Protein AF-A0A4D4KJF7-F1 (afdb_monomer_lite)

Sequence (77 aa):
MNHRASPSRPFTAEKVTEYHEGDGYPDATTSWKTVELEGPQVLEPGVEAAWVSTNATAQYGLAAIQNLALVGDKLPG

Structure (mmCIF, N/CA/C/O backbone):
data_AF-A0A4D4KJF7-F1
#
_entry.id   AF-A0A4D4KJF7-F1
#
loop_
_atom_site.group_PDB
_atom_site.id
_atom_site.type_symbol
_atom_site.label_atom_id
_atom_site.label_alt_id
_atom_site.label_comp_id
_atom_site.label_asym_id
_atom_site.label_entity_id
_atom_site.label_seq_id
_atom_site.pdbx_PDB_ins_code
_atom_site.Cartn_x
_atom_site.Cartn_y
_atom_site.Cartn_z
_atom_site.occupancy
_ato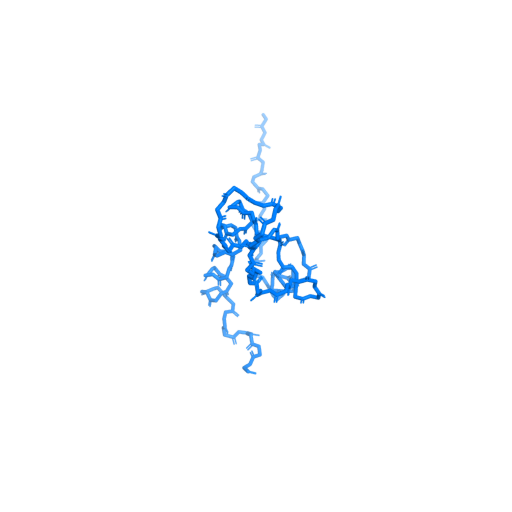m_site.B_iso_or_equiv
_atom_site.auth_seq_id
_atom_site.auth_comp_id
_atom_site.auth_asym_id
_atom_site.auth_atom_id
_atom_site.pdbx_PDB_model_num
ATOM 1 N N . MET A 1 1 ? -5.331 27.796 -32.132 1.00 42.88 1 MET A N 1
ATOM 2 C CA . MET A 1 1 ? -4.768 27.218 -30.892 1.00 42.88 1 MET A CA 1
ATOM 3 C C . MET A 1 1 ? -4.316 25.803 -31.206 1.00 42.88 1 MET A C 1
ATOM 5 O O . MET A 1 1 ? -5.161 24.953 -31.434 1.00 42.88 1 MET A O 1
ATOM 9 N N . ASN A 1 2 ? -3.006 25.573 -31.307 1.00 48.56 2 ASN A N 1
ATOM 10 C CA . ASN A 1 2 ? -2.446 24.259 -31.631 1.00 48.56 2 ASN A CA 1
ATOM 11 C C . ASN A 1 2 ? -1.985 23.591 -30.328 1.00 48.56 2 ASN A C 1
ATOM 13 O O . ASN A 1 2 ? -0.904 23.904 -29.833 1.00 48.56 2 ASN A O 1
ATOM 17 N N . HIS A 1 3 ? -2.793 22.689 -29.764 1.00 51.69 3 HIS A N 1
ATOM 18 C CA . HIS A 1 3 ? -2.337 21.793 -28.700 1.00 51.69 3 HIS A CA 1
ATOM 19 C C . HIS A 1 3 ? -1.432 20.727 -29.322 1.00 51.69 3 HIS A C 1
ATOM 21 O O . HIS A 1 3 ? -1.897 19.719 -29.848 1.00 51.69 3 HIS A O 1
ATOM 27 N N . ARG A 1 4 ? -0.118 20.972 -29.307 1.00 51.47 4 ARG A N 1
ATOM 28 C CA . ARG A 1 4 ? 0.876 19.935 -29.592 1.00 51.47 4 ARG A CA 1
ATOM 29 C C . ARG A 1 4 ? 0.754 18.895 -28.475 1.00 51.47 4 ARG A C 1
ATOM 31 O O . ARG A 1 4 ? 0.994 19.232 -27.318 1.00 51.47 4 ARG A O 1
ATOM 38 N N . ALA A 1 5 ? 0.348 17.671 -28.805 1.00 53.28 5 ALA A N 1
ATOM 39 C CA . ALA A 1 5 ? 0.420 16.555 -27.871 1.00 53.28 5 ALA A CA 1
ATOM 40 C C . ALA A 1 5 ? 1.873 16.438 -27.388 1.00 53.28 5 ALA A C 1
ATOM 42 O O . ALA A 1 5 ? 2.793 16.340 -28.203 1.00 53.28 5 ALA A O 1
ATOM 43 N N . SER A 1 6 ? 2.086 16.534 -26.076 1.00 52.38 6 SER A N 1
ATOM 44 C CA . SER A 1 6 ? 3.402 16.277 -25.496 1.00 52.38 6 SER A CA 1
ATOM 45 C C . SER A 1 6 ? 3.779 14.826 -25.818 1.00 52.38 6 SER A C 1
ATOM 47 O O . SER A 1 6 ? 2.922 13.954 -25.641 1.00 52.38 6 SER A O 1
ATOM 49 N N . PRO A 1 7 ? 4.994 14.537 -26.319 1.00 54.00 7 PRO A N 1
ATOM 50 C CA . PRO A 1 7 ? 5.398 13.162 -26.577 1.00 54.00 7 PRO A CA 1
ATOM 51 C C . PRO A 1 7 ? 5.275 12.350 -25.283 1.00 54.00 7 PRO A C 1
ATOM 53 O O . PRO A 1 7 ? 5.743 12.773 -24.224 1.00 54.00 7 PRO A O 1
ATOM 56 N N . SER A 1 8 ? 4.607 11.198 -25.365 1.00 60.00 8 SER A N 1
ATOM 57 C CA . SER A 1 8 ? 4.475 10.257 -24.253 1.00 60.00 8 SER A CA 1
ATOM 58 C C . SER A 1 8 ? 5.869 9.849 -23.784 1.00 60.00 8 SER A C 1
ATOM 60 O O . SER A 1 8 ? 6.640 9.288 -24.568 1.00 60.00 8 SER A O 1
ATOM 62 N N . ARG A 1 9 ? 6.217 10.147 -22.526 1.00 63.59 9 ARG A N 1
ATOM 63 C CA . ARG A 1 9 ? 7.477 9.665 -21.948 1.00 63.59 9 ARG A CA 1
ATOM 64 C C . ARG A 1 9 ? 7.449 8.130 -21.914 1.00 63.59 9 ARG A C 1
ATOM 66 O O . ARG A 1 9 ? 6.405 7.571 -21.577 1.00 63.59 9 ARG A O 1
ATOM 73 N N . PRO A 1 10 ? 8.553 7.45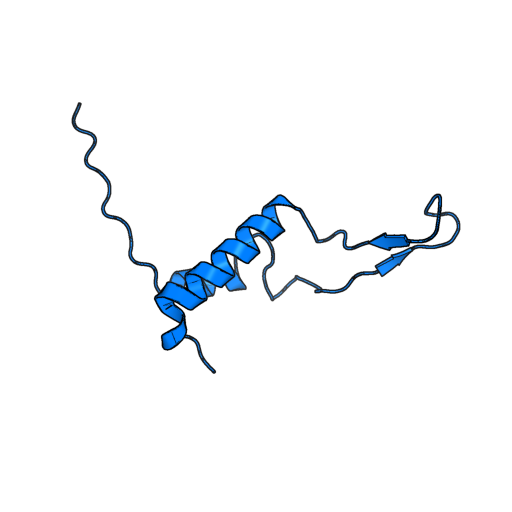1 -22.262 1.00 65.75 10 PRO A N 1
ATOM 74 C CA . PRO A 1 10 ? 8.618 5.996 -22.182 1.00 65.75 10 PRO A CA 1
ATOM 75 C C . PRO A 1 10 ? 8.450 5.521 -20.730 1.00 65.75 10 PRO A C 1
ATOM 77 O O . PRO A 1 10 ? 8.907 6.190 -19.805 1.00 65.75 10 PRO A O 1
ATOM 80 N N . PHE A 1 11 ? 7.818 4.359 -20.534 1.00 68.94 11 PHE A N 1
ATOM 81 C CA . PHE A 1 11 ? 7.871 3.631 -19.262 1.00 68.94 11 PHE A CA 1
ATOM 82 C C . PHE A 1 11 ? 9.292 3.077 -19.088 1.00 68.94 11 PHE A C 1
ATOM 84 O O . PHE A 1 11 ? 9.794 2.350 -19.948 1.00 68.94 11 PHE A O 1
ATOM 91 N N . THR A 1 12 ? 9.971 3.477 -18.017 1.00 78.50 12 THR A N 1
ATOM 92 C CA . THR A 1 12 ? 11.393 3.190 -17.764 1.00 78.50 12 THR A CA 1
ATOM 93 C C . THR A 1 12 ? 11.594 2.618 -16.362 1.00 78.50 12 THR A C 1
ATOM 95 O O . THR A 1 12 ? 10.664 2.576 -15.562 1.00 78.50 12 THR A O 1
ATOM 98 N N . ALA A 1 13 ? 12.830 2.217 -16.044 1.00 74.94 13 ALA A N 1
ATOM 99 C CA . ALA A 1 13 ? 13.224 1.802 -14.696 1.00 74.94 13 ALA A CA 1
ATOM 100 C C . ALA A 1 13 ? 12.911 2.863 -13.619 1.00 74.94 13 ALA A C 1
ATOM 102 O O . ALA A 1 13 ? 12.607 2.505 -12.490 1.00 74.94 13 ALA A O 1
ATOM 103 N N . GLU A 1 14 ? 12.884 4.152 -13.975 1.00 82.50 14 GLU A N 1
ATOM 104 C CA . GLU A 1 14 ? 12.464 5.235 -13.071 1.00 82.50 14 GLU A CA 1
ATOM 105 C C . GLU A 1 14 ? 11.025 5.043 -12.567 1.00 82.50 14 GLU A C 1
ATOM 107 O O . GLU A 1 14 ? 10.745 5.292 -11.400 1.00 82.50 14 GLU A O 1
ATOM 112 N N . LYS A 1 15 ? 10.117 4.532 -13.413 1.00 85.44 15 LYS A N 1
ATOM 113 C CA . LYS A 1 15 ? 8.734 4.227 -13.011 1.00 85.44 15 LYS A CA 1
ATOM 114 C C . LYS A 1 15 ? 8.627 3.033 -12.073 1.00 85.44 15 LYS A C 1
ATOM 116 O O . LYS A 1 15 ? 7.695 2.970 -11.279 1.00 85.44 15 LYS A O 1
ATOM 121 N N . VAL A 1 16 ? 9.587 2.117 -12.139 1.00 86.44 16 VAL A N 1
ATOM 122 C CA . VAL A 1 16 ? 9.706 1.031 -11.165 1.00 86.44 16 VAL A CA 1
ATOM 123 C C . VAL A 1 16 ? 10.196 1.596 -9.832 1.00 86.44 16 VAL A C 1
ATOM 125 O O . VAL A 1 16 ? 9.593 1.309 -8.808 1.00 86.44 16 VAL A O 1
ATOM 128 N N . THR A 1 17 ? 11.211 2.465 -9.830 1.00 90.38 17 THR A N 1
ATOM 129 C CA . THR A 1 17 ? 11.653 3.157 -8.606 1.00 90.38 17 THR A CA 1
ATOM 130 C C . THR A 1 17 ? 10.514 3.952 -7.961 1.00 90.38 17 THR A C 1
ATOM 132 O O . THR A 1 17 ? 10.266 3.800 -6.770 1.00 90.38 17 THR A O 1
ATOM 135 N N . GLU A 1 18 ? 9.755 4.725 -8.744 1.00 90.62 18 GLU A N 1
ATOM 136 C CA . GLU A 1 18 ? 8.579 5.466 -8.259 1.00 90.62 18 GLU A CA 1
ATOM 137 C C . GLU A 1 18 ? 7.511 4.542 -7.656 1.00 90.62 18 GLU A C 1
ATOM 139 O O . GLU A 1 18 ? 6.907 4.894 -6.651 1.00 90.62 18 GLU A O 1
ATOM 144 N N . TYR A 1 19 ? 7.302 3.346 -8.211 1.00 92.56 19 TYR A N 1
ATOM 145 C CA . TYR A 1 19 ? 6.367 2.365 -7.654 1.00 92.56 19 TYR A CA 1
ATOM 146 C C . TYR A 1 19 ? 6.777 1.867 -6.256 1.00 92.56 19 TYR A C 1
ATOM 148 O O . TYR A 1 19 ? 5.906 1.625 -5.424 1.00 92.56 19 TYR A O 1
ATOM 156 N N . HIS A 1 20 ? 8.079 1.728 -5.991 1.00 92.62 20 HIS A N 1
ATOM 157 C CA . HIS A 1 20 ? 8.598 1.250 -4.702 1.00 92.62 20 HIS A CA 1
ATOM 158 C C . HIS A 1 20 ? 8.769 2.363 -3.657 1.00 92.62 20 HIS A C 1
ATOM 160 O O . HIS A 1 20 ? 8.633 2.116 -2.458 1.00 92.62 20 HIS A O 1
ATOM 166 N N . GLU A 1 21 ? 9.094 3.581 -4.092 1.00 94.44 21 GLU A N 1
ATOM 167 C CA . GLU A 1 21 ? 9.509 4.680 -3.206 1.00 94.44 21 GLU A CA 1
ATOM 168 C C . GLU A 1 21 ? 8.514 5.849 -3.158 1.00 94.44 21 GLU A C 1
ATOM 170 O O . GLU A 1 21 ? 8.640 6.731 -2.307 1.00 94.44 21 GLU A O 1
ATOM 175 N N . GLY A 1 22 ? 7.557 5.884 -4.086 1.00 90.25 22 GLY A N 1
ATOM 176 C CA . GLY A 1 22 ? 6.598 6.967 -4.262 1.00 90.25 22 GLY A CA 1
ATOM 177 C C . GLY A 1 22 ? 5.428 6.935 -3.280 1.00 90.25 22 GLY A C 1
ATOM 178 O O . GLY A 1 22 ? 5.530 6.482 -2.141 1.00 90.25 22 GLY A O 1
ATOM 179 N N . ASP A 1 23 ? 4.294 7.482 -3.711 1.00 90.19 23 ASP A N 1
ATOM 180 C CA . ASP A 1 23 ? 3.074 7.502 -2.912 1.00 90.19 23 ASP A CA 1
ATOM 181 C C . ASP A 1 23 ? 2.258 6.202 -3.044 1.00 90.19 23 ASP A C 1
ATOM 183 O O . ASP A 1 23 ? 2.634 5.237 -3.711 1.00 90.19 23 ASP A O 1
ATOM 187 N N . GLY A 1 24 ? 1.142 6.135 -2.317 1.00 93.81 24 GLY 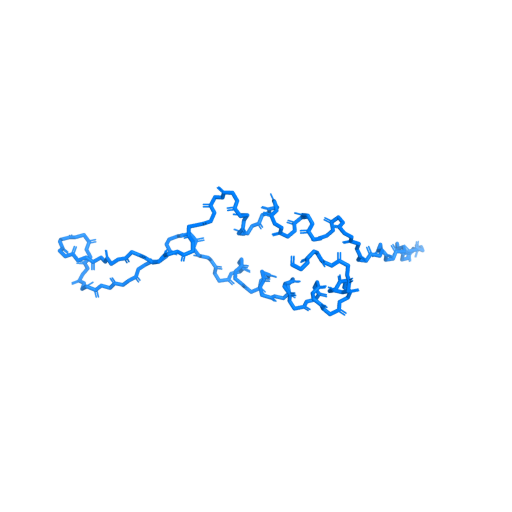A N 1
ATOM 188 C CA . GLY A 1 24 ? 0.340 4.920 -2.209 1.00 93.81 24 GLY A CA 1
ATOM 189 C C . GLY A 1 24 ? 0.913 3.972 -1.161 1.00 93.81 24 GLY A C 1
ATOM 190 O O . GLY A 1 24 ? 0.578 4.109 0.015 1.00 93.81 24 GLY A O 1
ATOM 191 N N . TYR A 1 25 ? 1.759 3.030 -1.585 1.00 96.19 25 TYR A N 1
ATOM 192 C CA . TYR A 1 25 ? 2.318 1.977 -0.726 1.00 96.19 25 TYR A CA 1
ATOM 193 C C . TYR A 1 25 ? 3.835 1.832 -0.880 1.00 96.19 25 TYR A C 1
ATOM 195 O O . TYR A 1 25 ? 4.302 0.818 -1.401 1.00 96.19 25 TYR A O 1
ATOM 203 N N . PRO A 1 26 ? 4.621 2.821 -0.426 1.00 95.56 26 PRO A N 1
ATOM 204 C CA . PRO A 1 26 ? 6.071 2.718 -0.466 1.00 95.56 26 PRO A CA 1
ATOM 205 C C . PRO A 1 26 ? 6.574 1.586 0.433 1.00 95.56 26 PRO A C 1
ATOM 207 O O . PRO A 1 26 ? 6.106 1.403 1.565 1.00 95.56 26 PRO A O 1
ATOM 210 N N . ASP A 1 27 ? 7.581 0.862 -0.044 1.00 94.38 27 ASP A N 1
ATOM 211 C CA . ASP A 1 27 ? 8.116 -0.331 0.623 1.00 94.38 27 ASP A CA 1
ATOM 212 C C . ASP A 1 27 ? 8.694 -0.014 2.006 1.00 94.38 27 ASP A C 1
ATOM 214 O O . ASP A 1 27 ? 8.606 -0.818 2.932 1.00 94.38 27 ASP A O 1
ATOM 218 N N . ALA A 1 28 ? 9.254 1.186 2.168 1.00 93.25 28 ALA A N 1
ATOM 219 C CA . ALA A 1 28 ? 9.897 1.609 3.406 1.00 93.25 28 ALA A CA 1
ATOM 220 C C . ALA A 1 28 ? 8.925 1.765 4.589 1.00 93.25 28 ALA A C 1
ATOM 222 O O . ALA A 1 28 ? 9.362 1.724 5.740 1.00 93.25 28 ALA A O 1
ATOM 223 N N . THR A 1 29 ? 7.630 1.984 4.336 1.00 92.75 29 THR A N 1
ATOM 224 C CA . THR A 1 29 ? 6.655 2.307 5.395 1.00 92.75 29 THR A CA 1
ATOM 225 C C . THR A 1 29 ? 5.403 1.433 5.384 1.00 92.75 29 THR A C 1
ATOM 227 O O . THR A 1 29 ? 4.645 1.456 6.355 1.00 92.75 29 THR A O 1
ATOM 230 N N . THR A 1 30 ? 5.182 0.634 4.338 1.00 95.00 30 THR A N 1
ATOM 231 C CA . THR A 1 30 ? 3.982 -0.202 4.227 1.00 95.00 30 THR A CA 1
ATOM 232 C C . THR A 1 30 ? 4.138 -1.497 5.022 1.00 95.00 30 THR A C 1
ATOM 234 O O . THR A 1 30 ? 5.044 -2.291 4.788 1.00 95.00 30 THR A O 1
ATOM 237 N N . SER A 1 31 ? 3.233 -1.740 5.973 1.00 92.31 31 SER A N 1
ATOM 238 C CA . SER A 1 31 ? 3.346 -2.874 6.901 1.00 92.31 31 SER A CA 1
ATOM 239 C C . SER A 1 31 ? 2.903 -4.217 6.313 1.00 92.31 31 SER A C 1
ATOM 241 O O . SER A 1 31 ? 3.278 -5.257 6.855 1.00 92.31 31 SER A O 1
ATOM 243 N N . TRP A 1 32 ? 2.084 -4.200 5.253 1.00 95.62 32 TRP A N 1
ATOM 244 C CA . TRP A 1 32 ? 1.493 -5.380 4.604 1.00 95.62 32 TRP A CA 1
ATOM 245 C C . TRP A 1 32 ? 0.819 -6.362 5.575 1.00 95.62 32 TRP A C 1
ATOM 247 O O . TRP A 1 32 ? 0.797 -7.572 5.351 1.00 95.62 32 TRP A O 1
ATOM 257 N N . LYS A 1 33 ? 0.270 -5.846 6.681 1.00 96.81 33 LYS A N 1
ATOM 258 C CA . LYS A 1 33 ? -0.382 -6.644 7.724 1.00 96.81 33 LYS A CA 1
ATOM 259 C C . LYS A 1 33 ? -1.687 -6.008 8.168 1.00 96.81 33 LYS A C 1
ATOM 261 O O . LYS A 1 33 ? -1.795 -4.785 8.260 1.00 96.81 33 LYS A O 1
ATOM 266 N N . THR A 1 34 ? -2.658 -6.858 8.468 1.00 97.19 34 THR A N 1
ATOM 267 C CA . THR A 1 34 ? -3.871 -6.486 9.195 1.00 97.19 34 THR A CA 1
ATOM 268 C C . THR A 1 34 ? -3.620 -6.555 10.697 1.00 97.19 34 THR A C 1
ATOM 270 O O . THR A 1 34 ? -2.717 -7.256 11.157 1.00 97.19 34 THR A O 1
ATOM 273 N N . VAL A 1 35 ? -4.448 -5.856 11.460 1.00 96.75 35 VAL A N 1
ATOM 274 C CA . VAL A 1 35 ? -4.528 -5.962 12.916 1.00 96.75 35 VAL A CA 1
ATOM 275 C C . VAL A 1 35 ? -5.902 -6.492 13.299 1.00 96.75 35 VAL A C 1
ATOM 277 O O . VAL A 1 35 ? -6.905 -6.097 12.706 1.00 96.75 35 VAL A O 1
ATOM 280 N N . GLU A 1 36 ? -5.944 -7.410 14.259 1.00 97.62 36 GLU A N 1
ATOM 281 C CA . GLU A 1 36 ? -7.1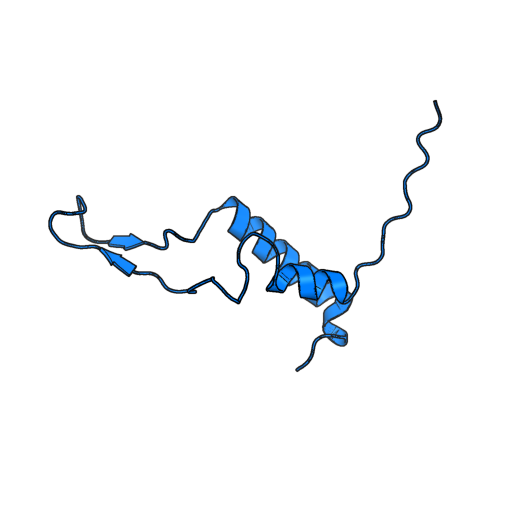96 -7.818 14.896 1.00 97.62 36 GLU A CA 1
ATOM 282 C C . GLU A 1 36 ? -7.620 -6.741 15.896 1.00 97.62 36 GLU A C 1
ATOM 284 O O . GLU A 1 36 ? -6.788 -6.183 16.616 1.00 97.62 36 GLU A O 1
ATOM 289 N N . LEU A 1 37 ? -8.914 -6.440 15.922 1.00 97.31 37 LEU A N 1
ATOM 290 C CA . LEU A 1 37 ? -9.524 -5.491 16.841 1.00 97.31 37 LEU A CA 1
ATOM 291 C C . LEU A 1 37 ? -10.599 -6.202 17.651 1.00 97.31 37 LEU A C 1
ATOM 293 O O . LEU A 1 37 ? -11.479 -6.854 17.091 1.00 97.31 37 LEU A O 1
ATOM 297 N N . GLU A 1 38 ? -10.546 -6.035 18.966 1.00 96.88 38 GLU A N 1
ATOM 298 C CA . GLU A 1 38 ? -11.487 -6.623 19.913 1.00 96.88 38 GLU A CA 1
ATOM 299 C C . GLU A 1 38 ? -11.669 -5.725 21.148 1.00 96.88 38 GLU A C 1
ATOM 301 O O . GLU A 1 38 ? -10.985 -4.712 21.328 1.00 96.88 38 GLU A O 1
ATOM 306 N N . GLY A 1 39 ? -12.603 -6.098 22.025 1.00 94.25 39 GLY A N 1
ATOM 307 C CA . GLY A 1 39 ? -12.847 -5.385 23.275 1.00 94.25 39 GLY A CA 1
ATOM 308 C C . GLY A 1 39 ? -13.516 -4.016 23.080 1.00 94.25 39 GLY A C 1
ATOM 309 O O . GLY A 1 39 ? -14.171 -3.776 22.070 1.00 94.25 39 GLY A O 1
ATOM 310 N N . PRO A 1 40 ? -13.388 -3.090 24.047 1.00 96.31 40 PRO A N 1
ATOM 311 C CA . PRO A 1 40 ? -14.230 -1.891 24.122 1.00 96.31 40 PRO A CA 1
ATOM 312 C C . PRO A 1 40 ? -13.930 -0.822 23.057 1.00 96.31 40 PRO A C 1
ATOM 314 O O . PRO A 1 40 ? -14.536 0.247 23.086 1.00 96.31 40 PRO A O 1
ATOM 317 N N . GLN A 1 41 ? -12.972 -1.061 22.159 1.00 93.31 41 GLN A N 1
ATOM 318 C CA . GLN A 1 41 ? -12.556 -0.096 21.134 1.00 93.31 41 GLN A CA 1
ATOM 319 C C . GLN A 1 41 ? -13.384 -0.212 19.848 1.00 93.31 41 GLN A C 1
ATOM 321 O O . GLN A 1 41 ? -13.394 0.712 19.038 1.00 93.31 41 GLN A O 1
ATOM 326 N N . VAL A 1 42 ? -14.093 -1.330 19.675 1.00 96.94 42 VAL A N 1
ATOM 327 C CA . VAL A 1 42 ? -14.915 -1.645 18.504 1.00 96.94 42 VAL A CA 1
ATOM 328 C C . VAL A 1 42 ? -16.272 -2.189 18.944 1.00 96.94 42 VAL A C 1
ATOM 330 O O . VAL A 1 42 ? -16.420 -2.693 20.054 1.00 96.94 42 VAL A O 1
ATOM 333 N N . LEU A 1 43 ? -17.285 -2.057 18.083 1.00 97.19 43 LEU A N 1
ATOM 334 C CA . LEU A 1 43 ? -18.630 -2.569 18.378 1.00 97.19 43 LEU A CA 1
ATOM 335 C C . LEU A 1 43 ? -18.681 -4.100 18.356 1.00 97.19 43 LEU A C 1
ATOM 337 O O . LEU A 1 43 ? -19.375 -4.697 19.167 1.00 97.19 43 LEU A O 1
ATOM 341 N N . GLU A 1 44 ? -17.942 -4.707 17.434 1.00 97.62 44 GLU A N 1
ATOM 342 C CA . GLU A 1 44 ? -17.804 -6.150 17.267 1.00 97.62 44 GLU A CA 1
ATOM 343 C C . GLU A 1 44 ? -16.359 -6.455 16.849 1.00 97.62 44 GLU A C 1
ATOM 345 O O . GLU A 1 44 ? -15.725 -5.595 16.221 1.00 97.62 44 GLU A O 1
ATOM 350 N N . PRO A 1 45 ? -15.827 -7.650 17.163 1.00 97.81 45 PRO A N 1
ATOM 351 C CA . PRO A 1 45 ? -14.499 -8.049 16.724 1.00 97.81 45 PRO A CA 1
ATOM 352 C C . PRO A 1 45 ? -14.344 -7.991 15.201 1.00 97.81 45 PRO A C 1
ATOM 354 O O . PRO A 1 45 ? -15.258 -8.339 14.449 1.00 97.81 45 PRO A O 1
ATOM 357 N N . GLY A 1 46 ? -13.167 -7.585 14.737 1.00 96.62 46 GLY A N 1
ATOM 358 C CA . GLY A 1 46 ? -12.893 -7.437 13.312 1.00 96.62 46 GLY A CA 1
ATOM 359 C C . GLY A 1 46 ? -11.409 -7.375 12.984 1.00 96.62 46 GLY A C 1
ATOM 360 O O . GLY A 1 46 ? -10.550 -7.524 13.851 1.00 96.62 46 GLY A O 1
ATOM 361 N N . VAL A 1 47 ? -11.114 -7.146 11.706 1.00 97.38 47 VAL A N 1
ATOM 362 C CA . VAL A 1 47 ? -9.753 -6.939 11.204 1.00 97.38 47 VAL A CA 1
ATOM 363 C C . VAL A 1 47 ? -9.671 -5.615 10.465 1.00 97.38 47 VAL A C 1
ATOM 365 O O . VAL A 1 47 ? -10.555 -5.274 9.680 1.00 97.38 47 VAL A O 1
ATOM 368 N N . GLU A 1 48 ? -8.595 -4.876 10.698 1.00 95.56 48 GLU A N 1
ATOM 369 C CA . GLU A 1 48 ? -8.351 -3.587 10.065 1.00 95.56 48 GLU A CA 1
ATOM 370 C C . GLU A 1 48 ? -6.978 -3.560 9.387 1.00 95.56 48 GLU A C 1
ATOM 372 O O . GLU A 1 48 ? -6.011 -4.170 9.840 1.00 95.56 48 GLU A O 1
ATOM 377 N N . ALA A 1 49 ? -6.885 -2.805 8.296 1.00 96.50 49 ALA A N 1
ATOM 378 C CA . ALA A 1 49 ? -5.628 -2.351 7.722 1.00 96.50 49 ALA A CA 1
ATOM 379 C C . ALA A 1 49 ? -5.722 -0.839 7.492 1.00 96.50 49 ALA A C 1
ATOM 381 O O . ALA A 1 49 ? -5.987 -0.394 6.382 1.00 96.50 49 ALA A O 1
ATOM 382 N N . ALA A 1 50 ? -5.515 -0.042 8.545 1.00 94.56 50 ALA A N 1
ATOM 383 C CA . ALA A 1 50 ? -5.694 1.416 8.504 1.00 94.56 50 ALA A CA 1
ATOM 384 C C . ALA A 1 50 ? -4.788 2.120 7.473 1.00 94.56 50 ALA A C 1
ATOM 386 O O . ALA A 1 50 ? -5.062 3.235 7.041 1.00 94.56 50 ALA A O 1
ATOM 387 N N . TRP A 1 51 ? -3.704 1.456 7.066 1.00 94.31 51 TRP A N 1
ATOM 388 C CA . TRP A 1 51 ? -2.793 1.910 6.017 1.00 94.31 51 TRP A CA 1
ATOM 389 C C . TRP A 1 51 ? -3.354 1.714 4.595 1.00 94.31 51 TRP A C 1
ATOM 391 O O . TRP A 1 51 ? -2.782 2.238 3.644 1.00 94.31 51 TRP A O 1
ATOM 401 N N . VAL A 1 52 ? -4.460 0.979 4.417 1.00 95.50 52 VAL A N 1
ATOM 402 C CA . VAL A 1 52 ? -5.080 0.694 3.115 1.00 95.50 52 VAL A CA 1
ATOM 403 C C . VAL A 1 52 ? -6.126 1.752 2.759 1.00 95.50 52 VAL A C 1
ATOM 405 O O . VAL A 1 52 ? -6.992 2.099 3.555 1.00 95.50 52 VAL A O 1
ATOM 408 N N . SER A 1 53 ? -6.102 2.213 1.507 1.00 95.38 53 SER A N 1
ATOM 409 C CA . SER A 1 53 ? -7.141 3.039 0.894 1.00 95.38 53 SER A CA 1
ATOM 410 C C . SER A 1 53 ? -7.524 2.437 -0.450 1.00 95.38 53 SER A C 1
ATOM 412 O O . SER A 1 53 ? -6.646 2.091 -1.238 1.00 95.38 53 SER A O 1
ATOM 414 N N . THR A 1 54 ? -8.820 2.377 -0.760 1.00 96.81 54 THR A N 1
ATOM 415 C CA . THR A 1 54 ? -9.319 1.794 -2.016 1.00 96.81 54 THR A CA 1
ATOM 416 C C . THR A 1 54 ? -8.695 2.433 -3.257 1.00 96.81 54 THR A C 1
ATOM 418 O O . THR A 1 54 ? -8.371 1.730 -4.212 1.00 96.81 54 THR A O 1
ATOM 421 N N . ASN A 1 55 ? -8.486 3.754 -3.250 1.00 96.69 55 ASN A N 1
ATOM 422 C CA . ASN A 1 55 ? -7.869 4.445 -4.382 1.00 96.69 55 ASN A CA 1
ATOM 423 C C . ASN A 1 55 ? -6.396 4.049 -4.548 1.00 96.69 55 ASN A C 1
ATOM 425 O O . ASN A 1 55 ? -5.974 3.709 -5.652 1.00 96.69 55 ASN A O 1
ATOM 429 N N . ALA A 1 56 ? -5.642 4.044 -3.444 1.00 96.00 56 ALA A N 1
ATOM 430 C CA . ALA A 1 56 ? -4.244 3.627 -3.452 1.00 96.00 56 ALA A CA 1
ATOM 431 C C . ALA A 1 56 ? -4.116 2.161 -3.896 1.00 96.00 56 ALA A C 1
ATOM 433 O O . ALA A 1 56 ? -3.301 1.856 -4.756 1.00 96.00 56 ALA A O 1
ATOM 434 N N . THR A 1 57 ? -4.994 1.271 -3.417 1.00 97.25 57 THR A N 1
ATOM 435 C CA . THR A 1 57 ? -5.055 -0.139 -3.842 1.00 97.25 57 THR A CA 1
ATOM 436 C C . THR A 1 57 ? -5.321 -0.295 -5.332 1.00 97.25 57 THR A C 1
ATOM 438 O O . THR A 1 57 ? -4.629 -1.065 -5.997 1.00 97.25 57 THR A O 1
ATOM 441 N N . ALA A 1 58 ? -6.289 0.441 -5.877 1.00 97.94 58 ALA A N 1
ATOM 442 C CA . ALA A 1 58 ? -6.611 0.361 -7.297 1.00 97.94 58 ALA A CA 1
ATOM 443 C C . ALA A 1 58 ? -5.434 0.817 -8.175 1.00 97.94 58 ALA A C 1
ATOM 445 O O . ALA A 1 58 ? -5.091 0.145 -9.150 1.00 97.94 58 ALA A O 1
ATOM 446 N N . GLN A 1 59 ? -4.795 1.934 -7.818 1.00 96.38 59 GLN A N 1
ATOM 447 C CA . GLN A 1 59 ? -3.649 2.465 -8.559 1.00 96.38 59 GLN A CA 1
ATOM 448 C C . GLN A 1 59 ? -2.412 1.578 -8.416 1.00 96.38 59 GLN A C 1
ATOM 450 O O . GLN A 1 59 ? -1.773 1.282 -9.423 1.00 96.38 59 GLN A O 1
ATOM 455 N N . TYR A 1 60 ? -2.125 1.094 -7.206 1.00 96.38 60 TYR A N 1
ATOM 456 C CA . TYR A 1 60 ? -1.030 0.163 -6.946 1.00 96.38 60 TYR A CA 1
ATOM 457 C C . TYR A 1 60 ? -1.180 -1.116 -7.776 1.00 96.38 60 TYR A C 1
ATOM 459 O O . TYR A 1 60 ? -0.258 -1.502 -8.489 1.00 96.38 60 TYR A O 1
ATOM 467 N N . GLY A 1 61 ? -2.370 -1.727 -7.780 1.00 96.81 61 GLY A N 1
ATOM 468 C CA . GLY A 1 61 ? -2.638 -2.919 -8.588 1.00 96.81 61 GLY A CA 1
ATOM 469 C C . GLY A 1 61 ? -2.468 -2.676 -10.091 1.00 96.81 61 GLY A C 1
ATOM 470 O O . GLY A 1 61 ? -1.854 -3.488 -10.786 1.00 96.81 61 GLY A O 1
ATOM 471 N N . LEU A 1 62 ? -2.962 -1.544 -10.603 1.00 96.94 62 LEU A N 1
ATOM 472 C CA . LEU A 1 62 ? -2.801 -1.189 -12.014 1.00 96.94 62 LEU A CA 1
ATOM 473 C C . LEU A 1 62 ? -1.326 -0.971 -12.382 1.00 96.94 62 LEU A C 1
ATOM 475 O O . LEU A 1 62 ? -0.871 -1.491 -13.402 1.00 96.94 62 LEU A O 1
ATOM 479 N N . ALA A 1 63 ? -0.586 -0.238 -11.548 1.00 94.31 63 ALA A N 1
ATOM 480 C CA . ALA A 1 63 ? 0.829 0.036 -11.754 1.00 94.31 63 ALA A CA 1
ATOM 481 C C . ALA A 1 63 ? 1.660 -1.253 -11.723 1.00 94.31 63 ALA A C 1
ATOM 483 O O . ALA A 1 63 ? 2.500 -1.443 -12.598 1.00 94.31 63 ALA A O 1
ATOM 484 N N . ALA A 1 64 ? 1.373 -2.178 -10.800 1.00 94.38 64 ALA A N 1
ATOM 485 C CA . ALA A 1 64 ? 2.034 -3.480 -10.733 1.00 94.38 64 ALA A CA 1
ATOM 486 C C . ALA A 1 64 ? 1.883 -4.259 -12.050 1.00 94.38 64 ALA A C 1
ATOM 488 O O . ALA A 1 64 ? 2.869 -4.691 -12.648 1.00 94.38 64 ALA A O 1
ATOM 489 N N . ILE A 1 65 ? 0.645 -4.387 -12.542 1.00 96.06 65 ILE A N 1
ATOM 490 C CA . ILE A 1 65 ? 0.341 -5.105 -13.788 1.00 96.06 65 ILE A CA 1
ATOM 491 C C . ILE A 1 65 ? 1.042 -4.442 -14.982 1.00 96.06 65 ILE A C 1
ATOM 493 O O . ILE A 1 65 ? 1.657 -5.127 -15.799 1.00 96.06 65 ILE A O 1
ATOM 497 N N . GLN A 1 66 ? 0.970 -3.113 -15.089 1.00 93.94 66 GLN A N 1
ATOM 498 C CA . GLN A 1 66 ? 1.567 -2.370 -16.201 1.00 93.94 66 GLN A CA 1
ATOM 499 C C . GLN A 1 66 ? 3.098 -2.411 -16.178 1.00 93.94 66 GLN A C 1
ATOM 501 O O . GLN A 1 66 ? 3.710 -2.606 -17.228 1.00 93.94 66 GLN A O 1
ATOM 506 N N . ASN A 1 67 ? 3.716 -2.285 -15.002 1.00 91.75 67 ASN A N 1
ATOM 507 C CA . ASN A 1 67 ? 5.165 -2.374 -14.842 1.00 91.75 67 ASN A CA 1
ATOM 508 C C . ASN A 1 67 ? 5.672 -3.755 -15.264 1.00 91.75 67 ASN A 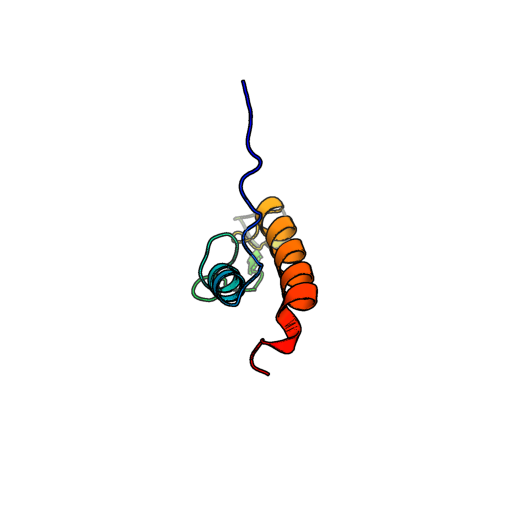C 1
ATOM 510 O O . ASN A 1 67 ? 6.592 -3.845 -16.076 1.00 91.75 67 ASN A O 1
ATOM 514 N N . LEU A 1 68 ? 5.025 -4.829 -14.801 1.00 92.56 68 LEU A N 1
ATOM 515 C CA . LEU A 1 68 ? 5.377 -6.193 -15.203 1.00 92.56 68 LEU A CA 1
ATOM 516 C C . LEU A 1 68 ? 5.213 -6.413 -16.713 1.00 92.56 68 LEU A C 1
ATOM 518 O O . LEU A 1 68 ? 6.062 -7.043 -17.337 1.00 92.56 68 LEU A O 1
ATOM 522 N N . ALA A 1 69 ? 4.155 -5.870 -17.319 1.00 92.94 69 ALA A N 1
ATOM 523 C CA . ALA A 1 69 ? 3.900 -6.033 -18.748 1.00 92.94 69 ALA A CA 1
ATOM 524 C C . ALA A 1 69 ? 4.873 -5.246 -19.646 1.00 92.94 69 ALA A C 1
ATOM 526 O O . ALA A 1 69 ? 5.206 -5.711 -20.734 1.00 92.94 69 ALA A O 1
ATOM 527 N N . LEU A 1 70 ? 5.297 -4.047 -19.230 1.00 90.69 70 LEU A N 1
ATOM 528 C CA . LEU A 1 70 ? 6.067 -3.122 -20.074 1.00 90.69 70 LEU A CA 1
ATOM 529 C C . LEU A 1 70 ? 7.578 -3.162 -19.829 1.00 90.69 70 LEU A C 1
ATOM 531 O O . LEU A 1 70 ? 8.344 -2.854 -20.742 1.00 90.69 70 LEU A O 1
ATOM 535 N N . VAL A 1 71 ? 8.007 -3.472 -18.603 1.00 88.69 71 VAL A N 1
ATOM 536 C CA . VAL A 1 71 ? 9.423 -3.458 -18.195 1.00 88.69 71 VAL A CA 1
ATOM 537 C C . VAL A 1 71 ? 9.804 -4.646 -17.305 1.00 88.69 71 VAL A C 1
ATOM 539 O O . VAL A 1 71 ? 10.860 -4.621 -16.676 1.00 88.69 71 VAL A O 1
ATOM 542 N N . GLY A 1 72 ? 8.969 -5.689 -17.238 1.00 86.56 72 GLY A N 1
ATOM 543 C CA . GLY A 1 72 ? 9.218 -6.869 -16.404 1.00 86.56 72 GLY A CA 1
ATOM 544 C C . GLY A 1 72 ? 10.520 -7.604 -16.739 1.00 86.56 72 GLY A C 1
ATOM 545 O O . GLY A 1 72 ? 11.166 -8.137 -15.845 1.00 86.56 72 GLY A O 1
ATOM 546 N N . ASP A 1 73 ? 10.958 -7.557 -17.999 1.00 89.19 73 ASP A N 1
ATOM 547 C CA . ASP A 1 73 ? 12.23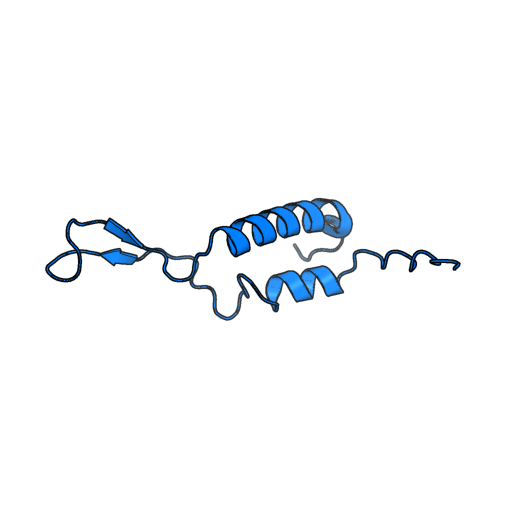7 -8.102 -18.479 1.00 89.19 73 ASP A CA 1
ATOM 548 C C . ASP A 1 73 ? 13.473 -7.375 -17.919 1.00 89.19 73 ASP A C 1
ATOM 550 O O . ASP A 1 73 ? 14.592 -7.871 -18.035 1.00 89.19 73 ASP A O 1
ATOM 554 N N . LYS A 1 74 ? 13.276 -6.197 -17.318 1.00 85.56 74 LYS A N 1
ATOM 555 C CA . LYS A 1 74 ? 14.331 -5.349 -16.747 1.00 85.56 74 LYS A CA 1
ATOM 556 C C . LYS A 1 74 ? 14.336 -5.352 -15.221 1.00 85.56 74 LYS A C 1
ATOM 558 O O . LYS A 1 74 ? 15.196 -4.697 -14.633 1.00 85.56 74 LYS A O 1
ATOM 563 N N . LEU A 1 75 ? 13.379 -6.028 -14.584 1.00 83.50 75 LEU A N 1
ATOM 564 C CA . LEU A 1 75 ? 13.333 -6.133 -13.130 1.00 83.50 75 LEU A CA 1
ATOM 565 C C . LEU A 1 75 ? 14.415 -7.105 -12.637 1.00 83.50 75 LEU A C 1
ATOM 567 O O . LEU A 1 75 ? 14.657 -8.126 -13.287 1.00 83.50 75 LEU A O 1
ATOM 571 N N . PRO A 1 76 ? 15.077 -6.810 -11.505 1.00 78.31 76 PRO A N 1
ATOM 572 C CA . PRO A 1 76 ? 15.935 -7.789 -10.853 1.00 78.31 76 PRO A CA 1
ATOM 573 C C . PRO A 1 76 ? 15.093 -8.999 -10.420 1.00 78.31 76 PRO A C 1
ATOM 575 O O . PRO A 1 76 ? 13.961 -8.835 -9.962 1.00 78.31 76 PRO A O 1
ATOM 578 N N . GLY A 1 77 ? 15.643 -10.200 -10.619 1.00 67.19 77 GLY A N 1
ATOM 579 C CA . GLY A 1 77 ? 15.051 -11.460 -10.157 1.00 67.19 77 GLY A CA 1
ATOM 580 C C . GLY A 1 77 ? 15.331 -11.756 -8.692 1.00 67.19 77 GLY A C 1
ATOM 581 O O . GLY A 1 77 ? 16.285 -11.160 -8.138 1.00 67.19 77 GLY A O 1
#

Foldseek 3Di:
DDDDPDPDDADDVVLVVCLQCNPLAHVVPHPPDWDWDDDPVDPHTDIDDPSDDPVSVVVSVVSVVVCCVRPVVPDDD

pLDDT: mean 87.39, std 14.34, range [42.88, 97.94]

InterPro domains:
  IPR048331 PcRGLX/YetA-like, C-terminal alpha/alpha toroid domain [PF21346] (19-75)

Organism: NCBI:txid68175

Secondary structure (DSSP, 8-state):
----PPPPPPP-HHHHHHHHHSSSS-TTT-----EEE-GGGSSS-EEE-TT--HHHHHHHHHHHHHHHHHHGGGS--

Radius of gyration: 18.37 Å; chains: 1; bounding box: 35×39×56 Å